Protein AF-A0A0C4FB18-F1 (afdb_monomer_lite)

Foldseek 3Di:
DPPPPDPPVVVVVVVVVCCCVPQVPVVVPDDDPVNSVCSCVPPVVVVVVVVVVCCVVVVDPDDDDPVSVVVVVVVVPCDPVNCVVVVHDDDDDDDD

pLDDT: mean 76.27, std 13.37, range [41.22, 90.75]

Organism: Puccinia triticina (isolate 1-1 / race 1 (BBBD)) (NCBI:txid630390)

Sequence (96 aa):
TPHQGIHTNNYVEAWHKILKTYYLNVQDSRHRIDEVIQILADRVQTAYLITHIQVAEGIKRQRTNKFQDMAKAKADKYTPAIMQLLGIEVRQTPTH

Radius of gyration: 20.91 Å; chains: 1; bounding box: 44×29×53 Å

Structure (mmCIF, N/CA/C/O backbone):
data_AF-A0A0C4FB18-F1
#
_entry.id   AF-A0A0C4FB18-F1
#
loop_
_atom_site.group_PDB
_atom_site.id
_atom_site.type_symbol
_atom_site.label_atom_id
_atom_site.label_alt_id
_atom_site.label_comp_id
_atom_site.label_asym_id
_atom_site.label_entity_id
_atom_site.label_seq_id
_atom_site.pdbx_PDB_ins_code
_atom_site.Cartn_x
_atom_site.Cartn_y
_atom_site.Cartn_z
_atom_site.occupancy
_atom_site.B_iso_or_equiv
_atom_site.auth_seq_id
_atom_site.auth_comp_id
_atom_site.auth_asym_id
_atom_site.auth_atom_id
_atom_site.pdbx_PDB_model_num
ATOM 1 N N . THR A 1 1 ? 31.977 -6.162 12.473 1.00 41.69 1 THR A N 1
ATOM 2 C CA . THR A 1 1 ? 30.778 -6.998 12.241 1.00 41.69 1 THR A CA 1
ATOM 3 C C . THR A 1 1 ? 29.676 -6.124 11.673 1.00 41.69 1 THR A C 1
ATOM 5 O O . THR A 1 1 ? 29.226 -5.218 12.366 1.00 41.69 1 THR A O 1
ATOM 8 N N . PRO A 1 2 ? 29.291 -6.291 10.398 1.00 41.22 2 PRO A N 1
ATOM 9 C CA . PRO A 1 2 ? 28.297 -5.438 9.759 1.00 41.22 2 PRO A CA 1
ATOM 10 C C . PRO A 1 2 ? 26.887 -5.878 10.177 1.00 41.22 2 PRO A C 1
ATOM 12 O O . PRO A 1 2 ? 26.156 -6.506 9.424 1.00 41.22 2 PRO A O 1
ATOM 15 N N . HIS A 1 3 ? 26.515 -5.537 11.406 1.00 43.53 3 HIS A N 1
ATOM 16 C CA . HIS A 1 3 ? 25.124 -5.467 11.846 1.00 43.53 3 HIS A CA 1
ATOM 17 C C . HIS A 1 3 ? 24.797 -3.998 12.122 1.00 43.53 3 HIS A C 1
ATOM 19 O O . HIS A 1 3 ? 24.424 -3.620 13.227 1.00 43.53 3 HIS A O 1
ATOM 25 N N . GLN A 1 4 ? 24.998 -3.133 11.122 1.00 53.50 4 GLN A N 1
ATOM 26 C CA . GLN A 1 4 ? 24.342 -1.831 11.146 1.00 53.50 4 GLN A CA 1
ATOM 27 C C . GLN A 1 4 ? 22.863 -2.122 10.933 1.00 53.50 4 GLN A C 1
ATOM 29 O O . GLN A 1 4 ? 22.470 -2.563 9.853 1.00 53.50 4 GLN A O 1
ATOM 34 N N . GLY A 1 5 ? 22.088 -1.998 12.013 1.00 43.28 5 GLY A N 1
ATOM 35 C CA . GLY A 1 5 ? 20.659 -2.268 12.027 1.00 43.28 5 GLY A CA 1
ATOM 36 C C . GLY A 1 5 ? 20.015 -1.683 10.782 1.00 43.28 5 GLY A C 1
ATOM 37 O O . GLY A 1 5 ? 20.204 -0.508 10.468 1.00 43.28 5 GLY A O 1
ATOM 38 N N . ILE A 1 6 ? 19.302 -2.530 10.042 1.00 44.97 6 ILE A N 1
ATOM 39 C CA . ILE A 1 6 ? 18.474 -2.095 8.924 1.00 44.97 6 ILE A CA 1
ATOM 40 C C . ILE A 1 6 ? 17.689 -0.888 9.441 1.00 44.97 6 ILE A C 1
ATOM 42 O O . ILE A 1 6 ? 17.008 -1.019 10.459 1.00 44.97 6 ILE A O 1
ATOM 46 N N . HIS A 1 7 ? 17.802 0.270 8.783 1.00 48.28 7 HIS A N 1
ATOM 47 C CA . HIS A 1 7 ? 16.991 1.468 9.034 1.00 48.28 7 HIS A CA 1
ATOM 48 C C . HIS A 1 7 ? 15.497 1.185 8.740 1.00 48.28 7 HIS A C 1
ATOM 50 O O . HIS A 1 7 ? 14.863 1.821 7.902 1.00 48.28 7 HIS A O 1
ATOM 56 N N . THR A 1 8 ? 14.923 0.194 9.417 1.00 50.66 8 THR A N 1
ATOM 57 C CA . THR A 1 8 ? 13.527 -0.242 9.367 1.00 50.66 8 THR A CA 1
ATOM 58 C C . THR A 1 8 ? 12.626 0.696 10.160 1.00 50.66 8 THR A C 1
ATOM 60 O O . THR A 1 8 ? 11.420 0.718 9.914 1.00 50.66 8 THR A O 1
ATOM 63 N N . ASN A 1 9 ? 13.189 1.543 11.033 1.00 54.09 9 ASN A N 1
ATOM 64 C CA . ASN A 1 9 ? 12.384 2.456 11.840 1.00 54.09 9 ASN A CA 1
ATOM 65 C C . ASN A 1 9 ? 11.655 3.522 11.003 1.00 54.09 9 ASN A C 1
ATOM 67 O O . ASN A 1 9 ? 10.617 4.019 11.407 1.00 54.09 9 ASN A O 1
ATOM 71 N N . ASN A 1 10 ? 12.111 3.829 9.784 1.00 63.62 10 ASN A N 1
ATOM 72 C CA . ASN A 1 10 ? 11.408 4.799 8.938 1.00 63.62 10 ASN A CA 1
ATOM 73 C C . ASN A 1 10 ? 10.006 4.336 8.526 1.00 63.62 10 ASN A C 1
ATOM 75 O O . ASN A 1 10 ? 9.127 5.174 8.358 1.00 63.62 10 ASN A O 1
ATOM 79 N N . TYR A 1 11 ? 9.787 3.030 8.339 1.00 67.44 11 TYR A N 1
ATOM 80 C CA . TYR A 1 11 ? 8.472 2.527 7.942 1.00 67.44 11 TYR A CA 1
ATOM 81 C C . TYR A 1 11 ? 7.494 2.575 9.115 1.00 67.44 11 TYR A C 1
ATOM 83 O O . TYR A 1 11 ? 6.392 3.100 8.976 1.00 67.44 11 TYR A O 1
ATOM 91 N N . VAL A 1 12 ? 7.927 2.079 10.276 1.00 75.25 12 VAL A N 1
ATOM 92 C CA . VAL A 1 12 ? 7.114 2.060 11.496 1.00 75.25 12 VAL A CA 1
ATOM 93 C C . VAL A 1 12 ? 6.808 3.482 11.961 1.00 75.25 12 VAL A C 1
ATOM 95 O O . VAL A 1 12 ? 5.643 3.792 12.185 1.00 75.25 12 VAL A O 1
ATOM 98 N N . GLU A 1 13 ? 7.796 4.379 12.006 1.00 77.94 13 GLU A N 1
ATOM 99 C CA . GLU A 1 13 ? 7.577 5.778 12.401 1.00 77.94 13 GLU A CA 1
ATOM 100 C C . GLU A 1 13 ? 6.710 6.547 11.398 1.00 77.94 13 GLU A C 1
ATOM 102 O O . GLU A 1 13 ? 5.857 7.344 11.793 1.00 77.94 13 GLU A O 1
ATOM 107 N N . ALA A 1 14 ? 6.866 6.299 10.091 1.00 79.50 14 ALA A N 1
ATOM 108 C CA . ALA A 1 14 ? 5.997 6.909 9.086 1.00 79.50 14 ALA A CA 1
ATOM 109 C C . ALA A 1 14 ? 4.542 6.448 9.249 1.00 79.50 14 ALA A C 1
ATOM 111 O O . ALA A 1 14 ? 3.631 7.276 9.207 1.00 79.50 14 ALA A O 1
ATOM 112 N N . TRP A 1 15 ? 4.319 5.152 9.483 1.00 81.62 15 TRP A N 1
ATOM 113 C CA . TRP A 1 15 ? 2.983 4.624 9.754 1.00 81.62 15 TRP A CA 1
ATOM 114 C C . TRP A 1 15 ? 2.414 5.127 11.070 1.00 81.62 15 TRP A C 1
ATOM 116 O O . TRP A 1 15 ? 1.249 5.507 11.115 1.00 81.62 15 TRP A O 1
ATOM 126 N N . HIS A 1 16 ? 3.229 5.210 12.116 1.00 84.25 16 HIS A N 1
ATOM 127 C CA . HIS A 1 16 ? 2.833 5.773 13.399 1.00 84.25 16 HIS A CA 1
ATOM 128 C C . HIS A 1 16 ? 2.401 7.238 13.249 1.00 84.25 16 HIS A C 1
ATOM 130 O O . HIS A 1 16 ? 1.361 7.637 13.778 1.00 84.25 16 HIS A O 1
ATOM 136 N N . LYS A 1 17 ? 3.139 8.031 12.461 1.00 84.31 17 LYS A N 1
ATOM 137 C CA . LYS A 1 17 ? 2.764 9.407 12.123 1.00 84.31 17 LYS A CA 1
ATOM 138 C C . LYS A 1 17 ? 1.436 9.460 11.368 1.00 84.31 17 LYS A C 1
ATOM 140 O O . LYS A 1 17 ? 0.564 10.229 11.751 1.00 84.31 17 LYS A O 1
ATOM 145 N N . ILE A 1 18 ? 1.255 8.630 10.340 1.00 85.12 18 ILE A N 1
ATOM 146 C CA . ILE A 1 18 ? 0.004 8.558 9.568 1.00 85.12 18 ILE A CA 1
ATOM 147 C C . ILE A 1 18 ? -1.175 8.172 10.470 1.00 85.12 18 ILE A C 1
ATOM 149 O O . ILE A 1 18 ? -2.215 8.824 10.430 1.00 85.12 18 ILE A O 1
ATOM 153 N N . LEU A 1 19 ? -1.005 7.152 11.312 1.00 86.25 19 LEU A N 1
ATOM 154 C CA . LEU A 1 19 ? -2.021 6.681 12.248 1.00 86.25 19 LEU A CA 1
ATOM 155 C C . LEU A 1 19 ? -2.457 7.806 13.196 1.00 86.25 19 LEU A C 1
ATOM 157 O O . LEU A 1 19 ? -3.645 8.098 13.317 1.00 86.25 19 LEU A O 1
ATOM 161 N N . LYS A 1 20 ? -1.492 8.500 13.804 1.00 84.38 20 LYS A N 1
ATOM 162 C CA . LYS A 1 20 ? -1.756 9.639 14.691 1.00 84.38 20 LYS A CA 1
ATOM 163 C C . LYS A 1 20 ? -2.446 10.795 13.972 1.00 84.38 20 LYS A C 1
ATOM 165 O O . LYS A 1 20 ? -3.460 11.289 14.449 1.00 84.38 20 LYS A O 1
ATOM 170 N N . THR A 1 21 ? -1.909 11.218 12.830 1.00 85.19 21 THR A N 1
ATOM 171 C CA . THR A 1 21 ? -2.384 12.406 12.111 1.00 85.19 21 THR A CA 1
ATOM 172 C C . THR A 1 21 ? -3.761 12.206 11.488 1.00 85.19 21 THR A C 1
ATOM 174 O O . THR A 1 21 ? -4.582 13.114 11.558 1.00 85.19 21 THR A O 1
ATOM 177 N N . TYR A 1 22 ? -4.021 11.050 10.877 1.00 85.25 22 TYR A N 1
ATOM 178 C CA . TYR A 1 22 ? -5.218 10.860 10.053 1.00 85.25 22 TYR A CA 1
ATOM 179 C C . TYR A 1 22 ? -6.321 10.042 10.726 1.00 85.25 22 TYR A C 1
ATOM 181 O O . TYR A 1 22 ? -7.478 10.159 10.324 1.00 85.25 22 TYR A O 1
ATOM 189 N N . TYR A 1 23 ? -5.995 9.223 11.729 1.00 83.69 23 TYR A N 1
ATOM 190 C CA . TYR A 1 23 ? -6.952 8.266 12.292 1.00 83.69 23 TYR A CA 1
ATOM 191 C C . TYR A 1 23 ? -7.242 8.490 13.774 1.00 83.69 23 TYR A C 1
ATOM 193 O O . TYR A 1 23 ? -8.399 8.392 14.168 1.00 83.69 23 TYR A O 1
ATOM 201 N N . LEU A 1 24 ? -6.227 8.829 14.574 1.00 84.38 24 LEU A N 1
ATOM 202 C CA . LEU A 1 24 ? -6.348 8.965 16.031 1.00 84.38 24 LEU A CA 1
ATOM 203 C C . LEU A 1 24 ? -6.498 10.414 16.518 1.00 84.38 24 LEU A C 1
ATOM 205 O O . LEU A 1 24 ? -6.305 10.649 17.700 1.00 84.38 24 LEU A O 1
ATOM 209 N N . ASN A 1 25 ? -6.792 11.371 15.628 1.00 72.88 25 ASN A N 1
ATOM 210 C CA . ASN A 1 25 ? -6.988 12.801 15.914 1.00 72.88 25 ASN A CA 1
ATOM 211 C C . ASN A 1 25 ? -6.224 13.303 17.162 1.00 72.88 25 ASN A C 1
ATOM 213 O O . ASN A 1 25 ? -6.777 13.353 18.255 1.00 72.88 25 ASN A O 1
ATOM 217 N N . VAL A 1 26 ? -4.942 13.652 16.987 1.00 59.47 26 VAL A N 1
ATOM 218 C CA . VAL A 1 26 ? -3.928 13.896 18.046 1.00 59.47 26 VAL A CA 1
ATOM 219 C C . VAL A 1 26 ? -4.366 14.836 19.187 1.00 59.47 26 VAL A C 1
ATOM 221 O O . VAL A 1 26 ? -3.751 14.826 20.251 1.00 59.47 26 VAL A O 1
ATOM 224 N N . GLN A 1 27 ? -5.410 15.643 18.990 1.00 60.59 27 GLN A N 1
ATOM 225 C CA . GLN A 1 27 ? -5.973 16.514 20.023 1.00 60.59 27 GLN A CA 1
ATOM 226 C C . GLN A 1 27 ? -6.723 15.750 21.130 1.00 60.59 27 GLN A C 1
ATOM 228 O O . GLN A 1 27 ? -6.763 16.234 22.259 1.00 60.59 27 GLN A O 1
ATOM 233 N N . ASP A 1 28 ? -7.239 14.549 20.851 1.00 61.59 28 ASP A N 1
ATOM 234 C CA . ASP A 1 28 ? -7.890 13.689 21.843 1.00 61.59 28 ASP A CA 1
ATOM 235 C C . ASP A 1 28 ? -6.857 12.723 22.438 1.00 61.59 28 ASP A C 1
ATOM 237 O O . ASP A 1 28 ? -6.529 11.666 21.900 1.00 61.59 28 ASP A O 1
ATOM 241 N N . SER A 1 29 ? -6.228 1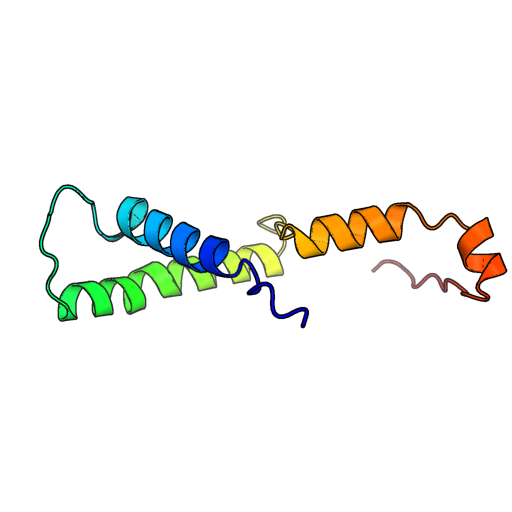3.153 23.528 1.00 57.66 29 SER A N 1
ATOM 242 C CA . SER A 1 29 ? -4.966 12.571 24.006 1.00 57.66 29 SER A CA 1
ATOM 243 C C . SER A 1 29 ? -5.078 11.207 24.708 1.00 57.66 29 SER A C 1
ATOM 245 O O . SER A 1 29 ? -4.066 10.708 25.204 1.00 57.66 29 SER A O 1
ATOM 247 N N . ARG A 1 30 ? -6.251 10.556 24.734 1.00 69.31 30 ARG A N 1
ATOM 248 C CA . ARG A 1 30 ? -6.430 9.210 25.314 1.00 69.31 30 ARG A CA 1
ATOM 249 C C . ARG A 1 30 ? -7.551 8.415 24.638 1.00 69.31 30 ARG A C 1
ATOM 251 O O . ARG A 1 30 ? -8.620 8.253 25.213 1.00 69.31 30 ARG A O 1
ATOM 258 N N . HIS A 1 31 ? -7.268 7.850 23.467 1.00 73.69 31 HIS A N 1
ATOM 259 C CA . HIS A 1 31 ? -8.088 6.753 22.938 1.00 73.69 31 HIS A CA 1
ATOM 260 C C . HIS A 1 31 ? -7.886 5.514 23.799 1.00 73.69 31 HIS A C 1
ATOM 262 O O . HIS A 1 31 ? -6.746 5.149 24.117 1.00 73.69 31 HIS A O 1
ATOM 268 N N . ARG A 1 32 ? -8.979 4.859 24.181 1.00 85.44 32 ARG A N 1
ATOM 269 C CA . ARG A 1 32 ? -8.883 3.561 24.846 1.00 85.44 32 ARG A CA 1
ATOM 270 C C . ARG A 1 32 ? -8.394 2.512 23.851 1.00 85.44 32 ARG A C 1
ATOM 272 O O . ARG A 1 32 ? -8.577 2.637 22.642 1.00 85.44 32 ARG A O 1
ATOM 279 N N . ILE A 1 33 ? -7.763 1.455 24.357 1.00 85.44 33 ILE A N 1
ATOM 280 C CA . ILE A 1 33 ? -7.170 0.425 23.493 1.00 85.44 33 ILE A CA 1
ATOM 281 C C . ILE A 1 33 ? -8.208 -0.246 22.580 1.00 85.44 33 ILE A C 1
ATOM 283 O O . ILE A 1 33 ? -7.901 -0.545 21.432 1.00 85.44 33 ILE A O 1
ATOM 287 N N . ASP A 1 34 ? -9.441 -0.423 23.055 1.00 89.12 34 ASP A N 1
ATOM 288 C CA . ASP A 1 34 ? -10.554 -0.973 22.281 1.00 89.12 34 ASP A CA 1
ATOM 289 C C . ASP A 1 34 ? -10.959 -0.071 21.108 1.00 89.12 34 ASP A C 1
ATOM 291 O O . ASP A 1 34 ? -11.132 -0.556 19.991 1.00 89.12 34 ASP A O 1
ATOM 295 N N . GLU A 1 35 ? -10.999 1.243 21.318 1.00 85.81 35 GLU A N 1
ATOM 296 C CA . GLU A 1 35 ? -11.290 2.224 20.264 1.00 85.81 35 GLU A CA 1
ATOM 297 C C . GLU A 1 35 ? -10.181 2.242 19.205 1.00 85.81 35 GLU A C 1
ATOM 299 O O . GLU A 1 35 ? -10.451 2.270 18.004 1.00 85.81 35 GLU A O 1
ATOM 304 N N . VAL A 1 36 ? -8.915 2.159 19.634 1.00 86.88 36 VAL A N 1
ATOM 305 C CA . VAL A 1 36 ? -7.770 2.071 18.715 1.00 86.88 36 VAL A CA 1
ATOM 306 C C . VAL A 1 36 ? -7.856 0.806 17.862 1.00 86.88 36 VAL A C 1
ATOM 308 O O . VAL A 1 36 ? -7.657 0.876 16.648 1.00 86.88 36 VAL A O 1
ATOM 311 N N . ILE A 1 37 ? -8.172 -0.342 18.470 1.00 88.38 37 ILE A N 1
ATOM 312 C CA . ILE A 1 37 ? -8.344 -1.612 17.751 1.00 88.38 37 ILE A CA 1
ATOM 313 C C . ILE A 1 37 ? -9.469 -1.488 16.721 1.00 88.38 37 ILE A C 1
ATOM 315 O O . ILE A 1 37 ? -9.282 -1.879 15.568 1.00 88.38 37 ILE A O 1
ATOM 319 N N . GLN A 1 38 ? -10.598 -0.891 17.101 1.00 90.75 38 GLN A N 1
ATOM 320 C CA . GLN A 1 38 ? -11.717 -0.694 16.187 1.00 90.75 38 GLN A CA 1
ATOM 321 C C . GLN A 1 38 ? -11.351 0.229 15.015 1.00 90.75 38 GLN A C 1
ATOM 323 O O . GLN A 1 38 ? -11.653 -0.074 13.864 1.00 90.75 38 GLN A O 1
ATOM 328 N N . ILE A 1 39 ? -10.622 1.320 15.262 1.00 88.56 39 ILE A N 1
ATOM 329 C CA . ILE A 1 39 ? -10.136 2.218 14.202 1.00 88.56 39 ILE A CA 1
ATOM 330 C C . ILE A 1 39 ? -9.201 1.484 13.230 1.00 88.56 39 ILE A C 1
ATOM 332 O O . ILE A 1 39 ? -9.280 1.698 12.015 1.00 88.56 39 ILE A O 1
ATOM 336 N N . LEU A 1 40 ? -8.320 0.620 13.741 1.00 88.12 40 LEU A N 1
ATOM 337 C CA . LEU A 1 40 ? -7.431 -0.185 12.905 1.00 88.12 40 LEU A CA 1
ATOM 338 C C . LEU A 1 40 ? -8.222 -1.155 12.012 1.00 88.12 40 LEU A C 1
ATOM 340 O O . LEU A 1 40 ? -7.963 -1.209 10.807 1.00 88.12 40 LEU A O 1
ATOM 344 N N . ALA A 1 41 ? -9.192 -1.868 12.586 1.00 89.62 41 ALA A N 1
ATOM 345 C CA . ALA A 1 41 ? -10.000 -2.858 11.878 1.00 89.62 41 ALA A CA 1
ATOM 346 C C . ALA A 1 41 ? -10.953 -2.219 10.855 1.00 89.62 41 ALA A C 1
ATOM 348 O O . ALA A 1 41 ? -10.976 -2.613 9.692 1.00 89.62 41 ALA A O 1
ATOM 349 N N . ASP A 1 42 ? -11.697 -1.188 11.250 1.00 90.75 42 ASP A N 1
ATOM 350 C CA . ASP A 1 42 ? -12.797 -0.679 10.429 1.00 90.75 42 ASP A CA 1
ATOM 351 C C . ASP A 1 42 ? -12.325 0.372 9.421 1.00 90.75 42 ASP A C 1
ATOM 353 O O . ASP A 1 42 ? -12.827 0.447 8.297 1.00 90.7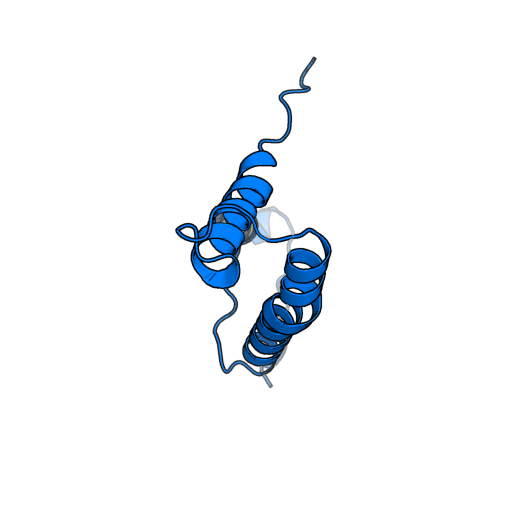5 42 ASP A O 1
ATOM 357 N N . ARG A 1 43 ? -11.348 1.206 9.802 1.00 89.44 43 ARG A N 1
ATOM 358 C CA . ARG A 1 43 ? -10.951 2.380 9.008 1.00 89.44 43 ARG A CA 1
ATOM 359 C C . ARG A 1 43 ? -9.629 2.165 8.291 1.00 89.44 43 ARG A C 1
ATOM 361 O O . ARG A 1 43 ? -9.558 2.373 7.080 1.00 89.44 43 ARG A O 1
ATOM 368 N N . VAL A 1 44 ? -8.586 1.757 9.015 1.00 87.56 44 VAL A N 1
ATOM 369 C CA . VAL A 1 44 ? -7.240 1.619 8.4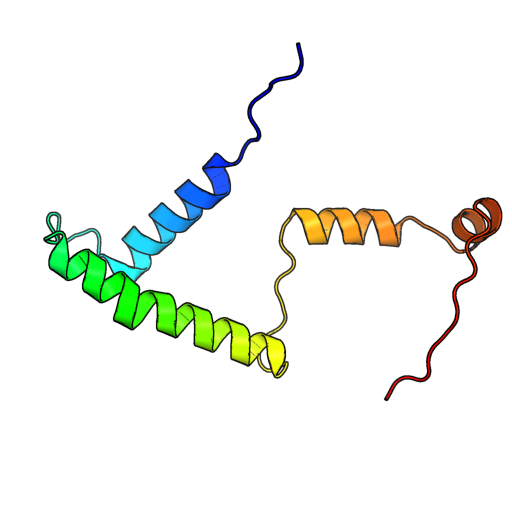32 1.00 87.56 44 VAL A CA 1
ATOM 370 C C . VAL A 1 44 ? -7.190 0.454 7.447 1.00 87.56 44 VAL A C 1
ATOM 372 O O . VAL A 1 44 ? -6.742 0.641 6.314 1.00 87.56 44 VAL A O 1
ATOM 375 N N . GLN A 1 45 ? -7.689 -0.723 7.833 1.00 88.88 45 GLN A N 1
ATOM 376 C CA . GLN A 1 45 ? -7.727 -1.888 6.947 1.00 88.88 45 GLN A CA 1
ATOM 377 C C . GLN A 1 45 ? -8.567 -1.617 5.694 1.00 88.88 45 GLN A C 1
ATOM 379 O O . GLN A 1 45 ? -8.103 -1.865 4.581 1.00 88.88 45 GLN A O 1
ATOM 384 N N . THR A 1 46 ? -9.762 -1.045 5.848 1.00 90.12 46 THR A N 1
ATOM 385 C CA . THR A 1 46 ? -10.635 -0.695 4.718 1.00 90.12 46 THR A CA 1
ATOM 386 C C . THR A 1 46 ? -9.956 0.281 3.758 1.00 90.12 46 THR A C 1
ATOM 388 O O . THR A 1 46 ? -9.942 0.053 2.548 1.00 90.12 46 THR A O 1
ATOM 391 N N . ALA A 1 47 ? -9.318 1.338 4.272 1.00 87.00 47 ALA A N 1
ATOM 392 C CA . ALA A 1 47 ? -8.585 2.293 3.443 1.00 87.00 47 ALA A CA 1
ATOM 393 C C . ALA A 1 47 ? -7.412 1.638 2.692 1.00 87.00 47 ALA A C 1
ATOM 395 O O . ALA A 1 47 ? -7.160 1.960 1.525 1.00 87.00 47 ALA A O 1
ATOM 396 N N . TYR A 1 48 ? -6.710 0.703 3.339 1.00 85.00 48 TYR A N 1
ATOM 397 C CA . TYR A 1 48 ? -5.635 -0.062 2.714 1.00 85.00 48 TYR A CA 1
ATOM 398 C C . TYR A 1 48 ? -6.157 -0.952 1.580 1.00 85.00 48 TYR A C 1
ATOM 400 O O . TYR A 1 48 ? -5.628 -0.894 0.469 1.00 85.00 48 TYR A O 1
ATOM 408 N N . LEU A 1 49 ? -7.229 -1.711 1.825 1.00 87.94 49 LEU A N 1
ATOM 409 C CA . LEU A 1 49 ? -7.847 -2.587 0.827 1.00 87.94 49 LEU A CA 1
ATOM 410 C C . LEU A 1 49 ? -8.352 -1.802 -0.383 1.00 87.94 49 LEU A C 1
ATOM 412 O O . LEU A 1 49 ? -8.027 -2.152 -1.514 1.00 87.94 49 LEU A O 1
ATOM 416 N N . ILE A 1 50 ? -9.070 -0.698 -0.160 1.00 88.50 50 ILE A N 1
ATOM 417 C CA . ILE A 1 50 ? -9.550 0.167 -1.246 1.00 88.50 50 ILE A CA 1
ATOM 418 C C . ILE A 1 50 ? -8.373 0.710 -2.058 1.00 88.50 50 ILE A C 1
ATOM 420 O O . ILE A 1 50 ? -8.412 0.705 -3.286 1.00 88.50 50 ILE A O 1
ATOM 424 N N . THR A 1 51 ? -7.304 1.154 -1.393 1.00 84.69 51 THR A N 1
ATOM 425 C CA . THR A 1 51 ? -6.112 1.655 -2.091 1.00 84.69 51 THR A CA 1
ATOM 426 C C . THR A 1 51 ? -5.462 0.559 -2.933 1.00 84.69 51 THR A C 1
ATOM 428 O O . THR A 1 51 ? -5.061 0.824 -4.064 1.00 84.69 51 THR A O 1
ATOM 431 N N . HIS A 1 52 ? -5.382 -0.665 -2.412 1.00 82.94 52 HIS A N 1
ATOM 432 C CA . HIS A 1 52 ? -4.846 -1.807 -3.143 1.00 82.94 52 HIS A CA 1
ATOM 433 C C . HIS A 1 52 ? -5.696 -2.147 -4.375 1.00 82.94 52 HIS A C 1
ATOM 435 O O . HIS A 1 52 ? -5.146 -2.293 -5.463 1.00 82.94 52 HIS A O 1
ATOM 441 N N . ILE A 1 53 ? -7.023 -2.212 -4.228 1.00 87.06 53 ILE A N 1
ATOM 442 C CA . ILE A 1 53 ? -7.959 -2.474 -5.334 1.00 87.06 53 ILE A CA 1
ATOM 443 C C . ILE A 1 53 ? -7.833 -1.390 -6.406 1.00 87.06 53 ILE A C 1
ATOM 445 O O . ILE A 1 53 ? -7.634 -1.705 -7.571 1.00 87.06 53 ILE A O 1
ATOM 449 N N . GLN A 1 54 ? -7.826 -0.114 -6.014 1.00 84.75 54 GLN A N 1
ATOM 450 C CA . GLN A 1 54 ? -7.663 0.999 -6.954 1.00 84.75 54 GLN A CA 1
ATOM 451 C C . GLN A 1 54 ? -6.341 0.934 -7.722 1.00 84.75 54 GLN A C 1
ATOM 453 O O . GLN A 1 54 ? -6.282 1.358 -8.872 1.00 84.75 54 GLN A O 1
ATOM 458 N N . VAL A 1 55 ? -5.272 0.440 -7.096 1.00 82.00 55 VAL A N 1
ATOM 459 C CA . VAL A 1 55 ? -3.998 0.224 -7.787 1.00 82.00 55 VAL A CA 1
ATOM 460 C C . VAL A 1 55 ? -4.076 -0.970 -8.736 1.00 82.00 55 VAL A C 1
ATOM 462 O O . VAL A 1 55 ? -3.606 -0.866 -9.865 1.00 82.00 55 VAL A O 1
ATOM 465 N N . ALA A 1 56 ? -4.685 -2.077 -8.307 1.00 80.00 56 ALA A N 1
ATOM 466 C CA . ALA A 1 56 ? -4.853 -3.277 -9.124 1.00 80.00 56 ALA A CA 1
ATOM 467 C C . ALA A 1 56 ? -5.726 -3.026 -10.366 1.00 80.00 56 ALA A C 1
ATOM 469 O O . ALA A 1 56 ? -5.412 -3.514 -11.446 1.00 80.00 56 ALA A O 1
ATOM 470 N N . GLU A 1 57 ? -6.773 -2.213 -10.230 1.00 89.06 57 GLU A N 1
ATOM 471 C CA . GLU A 1 57 ? -7.668 -1.808 -11.321 1.00 89.06 57 GLU A CA 1
ATOM 472 C C . GLU A 1 57 ? -7.102 -0.658 -12.173 1.00 89.06 57 GLU A C 1
ATOM 474 O O . GLU A 1 57 ? -7.746 -0.196 -13.111 1.00 89.06 57 GLU A O 1
ATOM 479 N N . GLY A 1 58 ? -5.911 -0.145 -11.847 1.00 82.50 58 GLY A N 1
ATOM 480 C CA . GLY A 1 58 ? -5.273 0.953 -12.579 1.00 82.50 58 GLY A CA 1
ATOM 481 C C . GLY A 1 58 ? -5.895 2.337 -12.349 1.00 82.5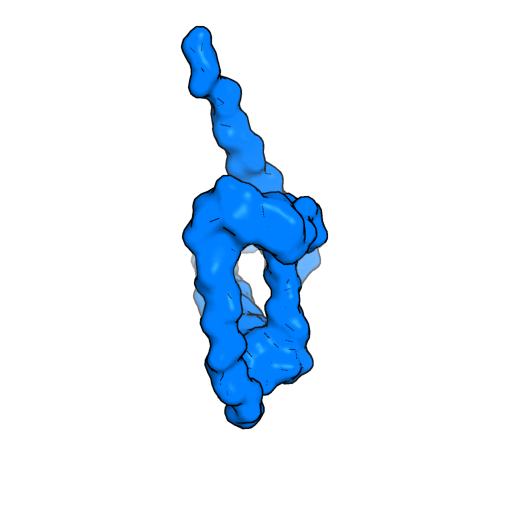0 58 GLY A C 1
ATOM 482 O O . GLY A 1 58 ? -5.405 3.321 -12.900 1.00 82.50 58 GLY A O 1
ATOM 483 N N . ILE A 1 59 ? -6.917 2.449 -11.494 1.00 83.31 59 ILE A N 1
ATOM 484 C CA . ILE A 1 59 ? -7.549 3.718 -11.088 1.00 83.31 59 ILE A CA 1
ATOM 485 C C . ILE A 1 59 ? -6.529 4.638 -10.405 1.00 83.31 59 ILE A C 1
ATOM 487 O O . ILE A 1 59 ? -6.529 5.855 -10.599 1.00 83.31 59 ILE A O 1
ATOM 491 N N . LYS A 1 60 ? -5.636 4.061 -9.595 1.00 78.56 60 LYS A N 1
ATOM 492 C CA . LYS A 1 60 ? -4.497 4.759 -8.997 1.00 78.56 60 LYS A CA 1
ATOM 493 C C . LYS A 1 60 ? -3.196 4.166 -9.497 1.00 78.56 60 LYS A C 1
ATOM 495 O O . LYS A 1 60 ? -2.993 2.959 -9.499 1.00 78.56 60 LYS A O 1
ATOM 500 N N . ARG A 1 61 ? -2.245 5.039 -9.824 1.00 75.00 61 ARG A N 1
ATOM 501 C CA . ARG A 1 61 ? -0.884 4.605 -10.131 1.00 75.00 61 ARG A CA 1
ATOM 502 C C . ARG A 1 61 ? -0.268 3.939 -8.901 1.00 75.00 61 ARG A C 1
ATOM 504 O O . ARG A 1 61 ? -0.250 4.537 -7.821 1.00 75.00 61 ARG A O 1
ATOM 511 N N . GLN A 1 62 ? 0.290 2.744 -9.078 1.00 73.06 62 GLN A N 1
ATOM 512 C CA . GLN A 1 62 ? 1.133 2.131 -8.058 1.00 73.06 62 GLN A CA 1
ATOM 513 C C . GLN A 1 62 ? 2.278 3.094 -7.728 1.00 73.06 62 GLN A C 1
ATOM 515 O O . GLN A 1 62 ? 3.044 3.488 -8.610 1.00 73.06 62 GLN A O 1
ATOM 520 N N . ARG A 1 63 ? 2.393 3.499 -6.461 1.00 67.44 63 ARG A N 1
ATOM 521 C CA . ARG A 1 63 ? 3.593 4.201 -6.006 1.00 67.44 63 ARG A CA 1
ATOM 522 C C . ARG A 1 63 ? 4.671 3.161 -5.765 1.00 67.44 63 ARG A C 1
ATOM 524 O O . ARG A 1 63 ? 4.501 2.279 -4.926 1.00 67.44 63 ARG A O 1
ATOM 531 N N . THR A 1 64 ? 5.765 3.276 -6.500 1.00 63.72 64 THR A N 1
ATOM 532 C CA . THR A 1 64 ? 6.987 2.543 -6.212 1.00 63.72 64 THR A CA 1
ATOM 533 C C . THR A 1 64 ? 7.526 3.007 -4.862 1.00 63.72 64 THR A C 1
ATOM 535 O O . THR A 1 64 ? 7.560 4.197 -4.549 1.00 63.72 64 THR A O 1
ATOM 538 N N . ASN A 1 65 ? 7.870 2.056 -3.997 1.00 68.88 65 ASN A N 1
ATOM 539 C CA . ASN A 1 65 ? 8.599 2.386 -2.778 1.00 68.88 65 ASN A CA 1
ATOM 540 C C . ASN A 1 65 ? 10.055 2.747 -3.136 1.00 68.88 65 ASN A C 1
ATOM 542 O O . ASN A 1 65 ? 10.530 2.426 -4.225 1.00 68.88 65 ASN A O 1
ATOM 546 N N . LYS A 1 66 ? 10.802 3.352 -2.203 1.00 64.44 66 LYS A N 1
ATOM 547 C CA . LYS A 1 66 ? 12.202 3.755 -2.447 1.00 64.44 66 L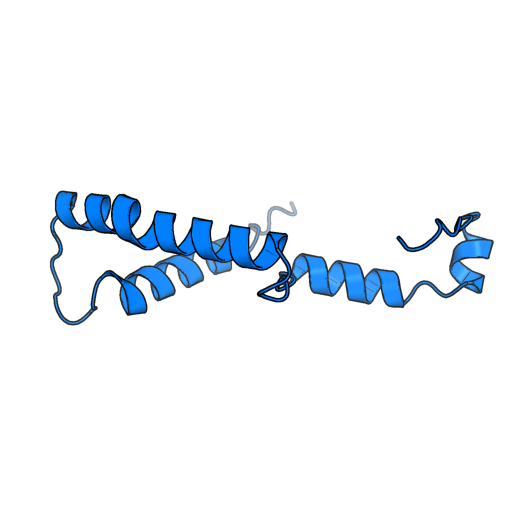YS A CA 1
ATOM 548 C C . LYS A 1 66 ? 13.088 2.618 -2.973 1.00 64.44 66 LYS A C 1
ATOM 550 O O . LYS A 1 66 ? 13.981 2.871 -3.772 1.00 64.44 66 LYS A O 1
ATOM 555 N N . PHE A 1 67 ? 12.852 1.375 -2.550 1.00 63.41 67 PHE A N 1
ATOM 556 C CA . PHE A 1 67 ? 13.606 0.219 -3.040 1.00 63.41 67 PHE A CA 1
ATOM 557 C C . PHE A 1 67 ? 13.252 -0.126 -4.486 1.00 63.41 67 PHE A C 1
ATOM 559 O O . PHE A 1 67 ? 14.146 -0.413 -5.273 1.00 63.41 67 PHE A O 1
ATOM 566 N N . GLN A 1 68 ? 11.973 -0.061 -4.851 1.00 68.62 68 GLN A N 1
ATOM 567 C CA . GLN A 1 68 ? 11.508 -0.259 -6.221 1.00 68.62 68 GLN A CA 1
ATOM 568 C C . GLN A 1 68 ? 11.969 0.881 -7.135 1.00 68.62 68 GLN A C 1
ATOM 570 O O . GLN A 1 68 ? 12.382 0.610 -8.256 1.00 68.62 68 GLN A O 1
ATOM 575 N N . ASP A 1 69 ? 11.989 2.125 -6.648 1.00 74.50 69 ASP A N 1
ATOM 576 C CA . ASP A 1 69 ? 12.557 3.269 -7.370 1.00 74.50 69 ASP A CA 1
ATOM 577 C C . ASP A 1 69 ? 14.056 3.089 -7.604 1.00 74.50 69 ASP A C 1
ATOM 579 O O . ASP A 1 69 ? 14.536 3.268 -8.719 1.00 74.50 69 ASP A O 1
ATOM 583 N N . MET A 1 70 ? 14.808 2.683 -6.577 1.00 74.38 70 MET A N 1
ATOM 584 C CA . MET A 1 70 ? 16.237 2.397 -6.714 1.00 74.38 70 MET A CA 1
ATOM 585 C C . MET A 1 70 ? 16.499 1.212 -7.645 1.00 74.38 70 MET A C 1
ATOM 587 O O . MET A 1 70 ? 17.424 1.267 -8.453 1.00 74.38 70 MET A O 1
ATOM 591 N N . ALA A 1 71 ? 15.697 0.150 -7.556 1.00 74.56 71 ALA A N 1
ATOM 592 C CA . ALA A 1 71 ? 15.797 -1.005 -8.438 1.00 74.56 71 ALA A CA 1
ATOM 593 C C . ALA A 1 71 ? 15.487 -0.616 -9.886 1.00 74.56 71 ALA A C 1
ATOM 595 O O . ALA A 1 71 ? 16.235 -0.995 -10.783 1.00 74.56 71 ALA A O 1
ATOM 596 N N . LYS A 1 72 ? 14.455 0.206 -10.107 1.00 78.12 72 LYS A N 1
ATOM 597 C CA . LYS A 1 72 ? 14.115 0.750 -11.421 1.00 78.12 72 LYS A CA 1
ATOM 598 C C . LYS A 1 72 ? 15.222 1.653 -11.954 1.00 78.12 72 LYS A C 1
ATOM 600 O O . LYS A 1 72 ? 15.695 1.423 -13.054 1.00 78.12 72 LYS A O 1
ATOM 605 N N . ALA A 1 73 ? 15.721 2.594 -11.158 1.00 82.31 73 ALA A N 1
ATOM 606 C CA . ALA A 1 73 ? 16.826 3.465 -11.550 1.00 82.31 73 ALA A CA 1
ATOM 607 C C . ALA A 1 73 ? 18.120 2.684 -11.831 1.00 82.31 73 ALA A C 1
ATOM 609 O O . ALA A 1 73 ? 18.941 3.108 -12.641 1.00 82.31 73 ALA A O 1
ATOM 610 N N . LYS A 1 74 ? 18.330 1.545 -11.160 1.00 82.56 74 LYS A N 1
ATOM 611 C CA . LYS A 1 74 ? 19.427 0.623 -11.468 1.00 82.56 74 LYS A CA 1
ATOM 612 C C . LYS A 1 74 ? 19.165 -0.123 -12.777 1.00 82.56 74 LYS A C 1
ATOM 614 O O . LYS A 1 74 ? 20.081 -0.220 -13.582 1.00 82.56 74 LYS A O 1
ATOM 619 N N . ALA A 1 75 ? 17.945 -0.610 -12.996 1.00 81.88 75 ALA A N 1
ATOM 620 C CA . ALA A 1 75 ? 17.530 -1.273 -14.230 1.00 81.88 75 ALA A CA 1
ATOM 621 C C . ALA A 1 75 ? 17.653 -0.342 -15.449 1.00 81.88 75 ALA A C 1
ATOM 623 O O . ALA A 1 75 ? 18.234 -0.734 -16.454 1.00 81.88 75 ALA A O 1
ATOM 624 N N . ASP A 1 76 ? 17.219 0.914 -15.325 1.00 82.31 76 ASP A N 1
ATOM 625 C CA . ASP A 1 76 ? 17.261 1.925 -16.390 1.00 82.31 76 ASP A CA 1
ATOM 626 C C . ASP A 1 76 ? 18.711 2.269 -16.822 1.00 82.31 76 ASP A C 1
ATOM 628 O O . ASP A 1 76 ? 18.925 2.818 -17.900 1.00 82.31 76 ASP A 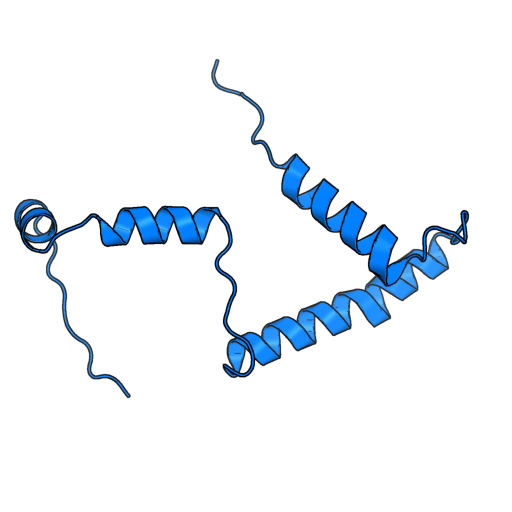O 1
ATOM 632 N N . LYS A 1 77 ? 19.733 1.924 -16.018 1.00 85.69 77 LYS A N 1
ATOM 633 C CA . LYS A 1 77 ? 21.160 2.082 -16.373 1.00 85.69 77 LYS A CA 1
ATOM 634 C C . LYS A 1 77 ? 21.714 0.945 -17.234 1.00 85.69 77 LYS A C 1
ATOM 636 O O . LYS A 1 77 ? 22.817 1.081 -17.764 1.00 85.69 77 LYS A O 1
ATOM 641 N N . TYR A 1 78 ? 21.003 -0.173 -17.362 1.00 83.94 78 TYR A N 1
ATOM 642 C CA . TYR A 1 78 ? 21.427 -1.261 -18.236 1.00 83.94 78 TYR A CA 1
ATOM 643 C C . TYR A 1 78 ? 21.086 -0.899 -19.681 1.00 83.94 78 TYR A C 1
ATOM 645 O O . TYR A 1 78 ? 19.941 -0.983 -20.114 1.00 83.94 78 TYR A O 1
ATOM 653 N N . THR A 1 79 ? 22.098 -0.478 -20.436 1.00 85.12 79 THR A N 1
ATOM 654 C CA . THR A 1 79 ? 21.959 -0.254 -21.876 1.00 85.12 79 THR A CA 1
ATOM 655 C C . THR A 1 79 ? 21.926 -1.595 -22.619 1.00 85.12 79 THR A C 1
ATOM 657 O O . THR A 1 79 ? 22.449 -2.588 -22.104 1.00 85.12 79 THR A O 1
ATOM 660 N N . PRO A 1 80 ? 21.392 -1.644 -23.853 1.00 83.44 80 PRO A N 1
ATOM 661 C CA . PRO A 1 80 ? 21.416 -2.858 -24.670 1.00 83.44 80 PRO A CA 1
ATOM 662 C C . PRO A 1 80 ? 22.823 -3.449 -24.835 1.00 83.44 80 PRO A C 1
ATOM 664 O O . PRO A 1 80 ? 22.985 -4.662 -24.780 1.00 83.44 80 PRO A O 1
ATOM 667 N N . ALA A 1 81 ? 23.854 -2.601 -24.940 1.00 84.06 81 ALA A N 1
ATOM 668 C CA . ALA A 1 81 ? 25.249 -3.037 -25.011 1.00 84.06 81 ALA A CA 1
ATOM 669 C C . ALA A 1 81 ? 25.719 -3.732 -23.721 1.00 84.06 81 ALA A C 1
ATOM 671 O O . ALA A 1 81 ? 26.400 -4.753 -23.782 1.00 84.06 81 ALA A O 1
ATOM 672 N N . ILE A 1 82 ? 25.327 -3.216 -22.549 1.00 84.50 82 ILE A N 1
ATOM 673 C CA . ILE A 1 82 ? 25.634 -3.848 -21.256 1.00 84.50 82 ILE A CA 1
ATOM 674 C C . ILE A 1 82 ? 24.868 -5.167 -21.121 1.00 84.50 82 ILE A C 1
ATOM 676 O O . ILE A 1 82 ? 25.438 -6.161 -20.685 1.00 84.50 82 ILE A O 1
ATOM 680 N N . MET A 1 83 ? 23.591 -5.201 -21.510 1.00 84.81 83 MET A N 1
ATOM 681 C CA . MET A 1 83 ? 22.785 -6.426 -21.478 1.00 84.81 83 MET A CA 1
ATOM 682 C C . MET A 1 83 ? 23.367 -7.509 -22.397 1.00 84.81 83 MET A C 1
ATOM 684 O O . MET A 1 83 ? 23.486 -8.656 -21.976 1.00 84.81 83 MET A O 1
ATOM 688 N N . GLN A 1 84 ? 23.812 -7.134 -23.600 1.00 85.75 84 GLN A N 1
ATOM 689 C CA . GLN A 1 84 ? 24.458 -8.040 -24.550 1.00 85.75 84 GLN A CA 1
ATOM 690 C C . GLN A 1 84 ? 25.808 -8.554 -24.034 1.00 85.75 84 GLN A C 1
ATOM 692 O O . GLN A 1 84 ? 26.073 -9.749 -24.119 1.00 85.75 84 GLN A O 1
ATOM 697 N N . LEU A 1 85 ? 26.632 -7.683 -23.438 1.00 88.81 85 LEU A N 1
ATOM 698 C CA . LEU A 1 85 ? 27.895 -8.077 -22.802 1.00 88.81 85 LEU A CA 1
ATOM 699 C C . LEU A 1 85 ? 27.677 -9.088 -21.665 1.00 88.81 85 LEU A C 1
ATOM 701 O O . LEU A 1 85 ? 28.506 -9.967 -21.449 1.00 88.81 85 LEU A O 1
ATOM 705 N N . LEU A 1 86 ? 26.558 -8.970 -20.948 1.00 87.88 86 LEU A N 1
ATOM 706 C CA . LEU A 1 86 ? 26.167 -9.877 -19.869 1.00 87.88 86 LEU A CA 1
ATOM 707 C C . LEU A 1 86 ? 25.428 -11.137 -20.361 1.00 87.88 86 LEU A C 1
ATOM 709 O O . LEU A 1 86 ? 25.019 -11.947 -19.533 1.00 87.88 86 LEU A O 1
ATOM 713 N N . GLY A 1 87 ? 25.241 -11.310 -21.676 1.00 86.44 87 GLY A N 1
ATOM 714 C CA . GLY A 1 87 ? 24.541 -12.460 -22.258 1.00 86.44 87 GLY A CA 1
ATOM 715 C C . GLY A 1 87 ? 23.031 -12.487 -21.988 1.00 86.44 87 GLY A C 1
ATOM 716 O O . GLY A 1 87 ? 22.423 -13.553 -22.006 1.00 86.44 87 GLY A O 1
ATOM 717 N N . ILE A 1 88 ? 22.419 -11.335 -21.699 1.00 83.62 88 ILE A N 1
ATOM 718 C CA . ILE A 1 88 ? 20.988 -11.219 -21.398 1.00 83.62 88 ILE A CA 1
ATOM 719 C C . ILE A 1 88 ? 20.212 -10.993 -22.701 1.00 83.62 88 ILE A C 1
ATOM 721 O O . ILE A 1 88 ? 20.331 -9.942 -23.329 1.00 83.62 88 ILE A O 1
ATOM 725 N N . GLU A 1 89 ? 19.368 -11.954 -23.077 1.00 80.69 89 GLU A N 1
ATOM 726 C CA . GLU A 1 89 ? 18.441 -11.828 -24.207 1.00 80.69 89 GLU A CA 1
ATOM 727 C C . GLU A 1 89 ? 17.076 -11.294 -23.750 1.00 80.69 89 GLU A C 1
ATOM 729 O O . GLU A 1 89 ? 16.365 -11.933 -22.971 1.00 80.69 89 GLU A O 1
ATOM 734 N N . VAL A 1 90 ? 16.674 -10.126 -24.259 1.00 74.38 90 VAL A N 1
ATOM 735 C CA . VAL A 1 90 ? 15.348 -9.550 -23.990 1.00 74.38 90 VAL A CA 1
ATOM 736 C C . VAL A 1 90 ? 14.360 -10.053 -25.040 1.00 74.38 90 VAL A C 1
ATOM 738 O O . VAL A 1 90 ? 14.442 -9.683 -26.210 1.00 74.38 90 VAL A O 1
ATOM 741 N N . ARG A 1 91 ? 13.398 -10.880 -24.626 1.00 78.94 91 ARG A N 1
ATOM 742 C CA . ARG A 1 91 ? 12.294 -11.325 -25.488 1.00 78.94 91 ARG A CA 1
ATOM 743 C C . ARG A 1 91 ? 11.121 -10.361 -25.350 1.00 78.94 91 ARG A C 1
ATOM 745 O O . ARG A 1 91 ? 10.637 -10.139 -24.244 1.00 78.94 91 ARG A O 1
ATOM 752 N N . GLN A 1 92 ? 10.663 -9.794 -26.463 1.00 70.75 92 GLN A N 1
ATOM 753 C CA . GLN A 1 92 ? 9.446 -8.985 -26.472 1.00 70.75 92 GLN A CA 1
ATOM 754 C C . GLN A 1 92 ? 8.228 -9.911 -26.441 1.00 70.75 92 GLN A C 1
ATOM 756 O O . GLN A 1 92 ? 8.090 -10.790 -27.289 1.00 70.75 92 GLN A O 1
ATOM 761 N N . THR A 1 93 ? 7.350 -9.719 -25.463 1.00 62.72 93 THR A N 1
ATOM 762 C CA . THR A 1 93 ? 6.014 -10.324 -25.458 1.00 62.72 93 THR A CA 1
ATOM 763 C C . THR A 1 93 ? 5.021 -9.337 -26.068 1.00 62.72 93 THR A C 1
ATOM 765 O O . THR A 1 93 ? 5.129 -8.146 -25.770 1.00 62.72 93 THR A O 1
ATOM 768 N N . PRO A 1 94 ? 4.066 -9.786 -26.901 1.00 56.91 94 PRO A N 1
ATOM 769 C CA . PRO A 1 94 ? 3.064 -8.896 -27.475 1.00 56.91 94 PRO A CA 1
ATOM 770 C C . PRO A 1 94 ? 2.265 -8.196 -26.368 1.00 56.91 94 PRO A C 1
ATOM 772 O O . PRO A 1 94 ? 1.813 -8.833 -25.417 1.00 56.91 94 PRO A O 1
ATOM 775 N N . THR A 1 95 ? 2.139 -6.874 -26.485 1.00 62.00 95 THR A N 1
ATOM 776 C CA . THR A 1 95 ? 1.324 -6.038 -25.598 1.00 62.00 95 THR A CA 1
ATOM 777 C C . THR A 1 95 ? -0.149 -6.335 -25.869 1.00 62.00 95 THR A C 1
ATOM 779 O O . THR A 1 95 ? -0.574 -6.271 -27.023 1.00 62.00 95 THR A O 1
ATOM 782 N N . HIS A 1 96 ? -0.892 -6.699 -24.824 1.00 43.19 96 HIS A N 1
ATOM 783 C CA . HIS A 1 96 ? -2.306 -7.069 -24.892 1.00 43.19 96 HIS A CA 1
ATOM 784 C C . HIS A 1 96 ? -3.232 -5.868 -24.677 1.00 43.19 96 HIS A C 1
ATOM 786 O O . HIS A 1 96 ? -2.797 -4.914 -23.990 1.00 43.19 96 HIS A O 1
#

Secondary structure (DSSP, 8-state):
-------THHHHHHHHHHIIIIIS-TTS----HHHHHHHIIIIIHHHHHHHHHHHHTTSSPPPPPHHHHHHHHHHTT--HHHHHHTT---PPPPP-